Protein AF-A0A9Q0SDD0-F1 (afdb_monomer_lite)

Sequence (118 aa):
MDQYCEQDSFGSAEREFNAVHSRAMELVSTAFGRVKARWQLLARSWKEDSLEFFPFVIVMGCVLHNFLTKWGEPLPEESVGGFLKEEELLVFEGEGDETGQTIRDALAQHLSLASMRK

Secondary structure (DSSP, 8-state):
----STHHHHHHHHHHHHHHHHHHHHHHHHHHHHHHHH-GGGGSPPPGGGGGGHHHHHHHHHHHHHHHHHTTPPPPGGGTTTS-----PPP--SPPPHHHHHHHHHHHHHHHHHHTT-

Foldseek 3Di:
DDDPDPPVVVVVLLVQLVVVVVVVVLVVQVVVLLLCLQVVVLVDDDDPVCVVCNVVSVVVSVVVVVVCVVVVNDRPPNRNPPRSDDDPPDDPPDDDDPVNVVVSSVVSVVVVVVVVPD

Radius of gyration: 19.92 Å; chains: 1; bounding box: 63×34×46 Å

Structure (mmCIF, N/CA/C/O backbone):
data_AF-A0A9Q0SDD0-F1
#
_entry.id   AF-A0A9Q0SDD0-F1
#
loop_
_atom_site.group_PDB
_atom_site.id
_atom_site.type_symbol
_atom_site.label_atom_id
_atom_site.label_alt_id
_atom_site.label_comp_id
_atom_site.label_asym_id
_atom_site.label_entity_id
_atom_site.label_seq_id
_atom_site.pdbx_PDB_ins_code
_atom_site.Cartn_x
_atom_site.Cartn_y
_atom_site.Cartn_z
_atom_site.occupancy
_atom_site.B_iso_or_equiv
_atom_site.auth_seq_id
_atom_site.auth_comp_id
_atom_site.auth_asym_id
_atom_site.auth_atom_id
_atom_site.pdbx_PDB_model_num
ATOM 1 N N . MET A 1 1 ? 48.848 -14.033 -2.421 1.00 41.84 1 MET A N 1
ATOM 2 C CA . MET A 1 1 ? 48.648 -13.036 -3.486 1.00 41.84 1 MET A CA 1
ATOM 3 C C . MET A 1 1 ? 48.414 -13.837 -4.752 1.00 41.84 1 MET A C 1
ATOM 5 O O . MET A 1 1 ? 49.326 -14.548 -5.136 1.00 41.84 1 MET A O 1
ATOM 9 N N . ASP A 1 2 ? 47.202 -13.982 -5.286 1.00 39.66 2 ASP A N 1
ATOM 10 C CA . ASP A 1 2 ? 46.138 -12.980 -5.395 1.00 39.66 2 ASP A CA 1
ATOM 11 C C . ASP A 1 2 ? 44.739 -13.594 -5.238 1.00 39.66 2 ASP A C 1
ATOM 13 O O . ASP A 1 2 ? 44.388 -14.566 -5.901 1.00 39.66 2 ASP A O 1
ATOM 17 N N . GLN A 1 3 ? 43.940 -12.998 -4.352 1.00 41.88 3 GLN A N 1
ATOM 18 C CA . GLN A 1 3 ? 42.511 -13.255 -4.177 1.00 41.88 3 GLN A CA 1
ATOM 19 C C . GLN A 1 3 ? 41.804 -11.913 -4.401 1.00 41.88 3 GLN A C 1
ATOM 21 O O . GLN A 1 3 ? 41.486 -11.201 -3.460 1.00 41.88 3 GLN A O 1
ATOM 26 N N . TYR A 1 4 ? 41.666 -11.523 -5.668 1.00 43.56 4 TYR A N 1
ATOM 27 C CA . TYR A 1 4 ? 40.991 -10.297 -6.103 1.00 43.56 4 TYR A CA 1
ATOM 28 C C . TYR A 1 4 ? 40.233 -10.609 -7.398 1.00 43.56 4 TYR A C 1
ATOM 30 O O . TYR A 1 4 ? 40.763 -10.416 -8.487 1.00 43.56 4 TYR A O 1
ATOM 38 N N . CYS A 1 5 ? 39.018 -11.156 -7.305 1.00 46.97 5 CYS A N 1
ATOM 39 C CA . CYS A 1 5 ? 38.100 -11.154 -8.458 1.00 46.97 5 CYS A CA 1
ATOM 40 C C . CYS A 1 5 ? 36.623 -11.346 -8.084 1.00 46.97 5 CYS A C 1
ATOM 42 O O . CYS A 1 5 ? 35.747 -10.896 -8.809 1.00 46.97 5 CYS A O 1
ATOM 44 N N . GLU A 1 6 ? 36.314 -11.941 -6.931 1.00 43.53 6 GLU A N 1
ATOM 45 C CA . GLU A 1 6 ? 34.916 -12.219 -6.561 1.00 43.53 6 GLU A CA 1
ATOM 46 C C . GLU A 1 6 ? 34.151 -10.976 -6.060 1.00 43.53 6 GLU A C 1
ATOM 48 O O . GLU A 1 6 ? 32.928 -10.973 -6.056 1.00 43.53 6 GLU A O 1
ATOM 53 N N . GLN A 1 7 ? 34.833 -9.892 -5.672 1.00 47.56 7 GLN A N 1
ATOM 54 C CA . GLN A 1 7 ? 34.201 -8.747 -4.995 1.00 47.56 7 GLN A CA 1
ATOM 55 C C . GLN A 1 7 ? 33.497 -7.743 -5.924 1.00 47.56 7 GLN A C 1
ATOM 57 O O . GLN A 1 7 ? 32.609 -7.026 -5.472 1.00 47.56 7 GLN A O 1
ATOM 62 N N . ASP A 1 8 ? 33.830 -7.716 -7.218 1.00 50.34 8 ASP A N 1
ATOM 63 C CA . ASP A 1 8 ? 33.231 -6.767 -8.176 1.00 50.34 8 ASP A CA 1
ATOM 64 C C . ASP A 1 8 ? 31.869 -7.243 -8.721 1.00 50.34 8 ASP A C 1
ATOM 66 O O . ASP A 1 8 ? 31.037 -6.439 -9.142 1.00 50.34 8 ASP A O 1
ATOM 70 N N . SER A 1 9 ? 31.605 -8.554 -8.680 1.00 51.59 9 SER A N 1
ATOM 71 C CA . SER A 1 9 ? 30.353 -9.142 -9.180 1.00 51.59 9 SER A CA 1
ATOM 72 C C . SER A 1 9 ? 29.174 -8.889 -8.229 1.00 51.59 9 SER A C 1
ATOM 74 O O . SER A 1 9 ? 28.087 -8.505 -8.671 1.00 51.59 9 SER A O 1
ATOM 76 N N . PHE A 1 10 ? 29.404 -9.000 -6.911 1.00 52.47 10 PHE A N 1
ATOM 77 C CA . PHE A 1 10 ? 28.384 -8.732 -5.886 1.00 52.47 10 PHE A CA 1
ATOM 78 C C . PHE A 1 10 ? 27.876 -7.285 -5.941 1.00 52.47 10 PHE A C 1
ATOM 80 O O . PHE A 1 10 ? 26.669 -7.059 -5.893 1.00 52.47 10 PHE A O 1
ATOM 87 N N . GLY A 1 11 ? 28.767 -6.311 -6.166 1.00 63.09 11 GLY A N 1
ATOM 88 C CA . GLY A 1 11 ? 28.383 -4.901 -6.281 1.00 63.09 11 GLY A CA 1
ATOM 89 C C . GLY A 1 11 ? 27.523 -4.580 -7.510 1.00 63.09 11 GLY A C 1
ATOM 90 O O . GLY A 1 11 ? 26.779 -3.598 -7.495 1.00 63.09 11 GLY A O 1
ATOM 91 N N . SER A 1 12 ? 27.587 -5.393 -8.572 1.00 70.38 12 SER A N 1
ATOM 92 C CA . SER A 1 12 ? 26.769 -5.202 -9.777 1.00 70.38 12 SER A CA 1
ATOM 93 C C . SER A 1 12 ? 25.352 -5.749 -9.597 1.00 70.38 12 SER A C 1
ATOM 95 O O . SER A 1 12 ? 24.388 -5.048 -9.906 1.00 70.38 12 SER A O 1
ATOM 97 N N . ALA A 1 13 ? 25.219 -6.976 -9.082 1.00 75.19 13 ALA A N 1
ATOM 98 C CA . ALA A 1 13 ? 23.916 -7.603 -8.853 1.00 75.19 13 ALA A CA 1
ATOM 99 C C . ALA A 1 13 ? 23.123 -6.884 -7.748 1.00 75.19 13 ALA A C 1
ATOM 101 O O . ALA A 1 13 ? 21.936 -6.607 -7.918 1.00 75.19 13 ALA A O 1
ATOM 102 N N . GLU A 1 14 ? 23.793 -6.495 -6.659 1.00 76.81 14 GLU A N 1
ATOM 103 C CA . GLU A 1 14 ? 23.195 -5.701 -5.583 1.00 76.81 14 GLU A CA 1
ATOM 104 C C . GLU A 1 14 ? 22.689 -4.347 -6.101 1.00 76.81 14 GLU A C 1
ATOM 106 O O . GLU A 1 14 ? 21.566 -3.934 -5.807 1.00 76.81 14 GLU A O 1
ATOM 111 N N . ARG A 1 15 ? 23.493 -3.657 -6.922 1.00 77.94 15 ARG A N 1
ATOM 112 C CA . ARG A 1 15 ? 23.109 -2.362 -7.496 1.00 77.94 15 ARG A CA 1
ATOM 113 C C . ARG A 1 15 ? 21.915 -2.490 -8.437 1.00 77.94 15 ARG A C 1
ATOM 115 O O . ARG A 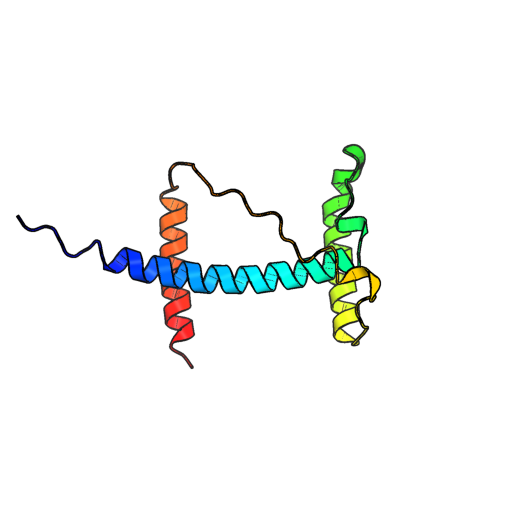1 15 ? 21.035 -1.630 -8.407 1.00 77.94 15 ARG A O 1
ATOM 122 N N . GLU A 1 16 ? 21.874 -3.536 -9.259 1.00 80.69 16 GLU A N 1
ATOM 123 C CA . GLU A 1 16 ? 20.742 -3.792 -10.152 1.00 80.69 16 GLU A CA 1
ATOM 124 C C . GLU A 1 16 ? 19.470 -4.122 -9.358 1.00 80.69 16 GLU A C 1
ATOM 126 O O . GLU A 1 16 ? 18.423 -3.516 -9.606 1.00 80.69 16 GLU A O 1
ATOM 131 N N . PHE A 1 17 ? 19.572 -4.988 -8.344 1.00 82.62 17 PHE A N 1
ATOM 132 C CA . PHE A 1 17 ? 18.468 -5.289 -7.432 1.00 82.62 17 PHE A CA 1
ATOM 133 C C . PHE A 1 17 ? 17.940 -4.028 -6.756 1.00 82.62 17 PHE A C 1
ATOM 135 O O . PHE A 1 17 ? 16.748 -3.741 -6.852 1.00 82.62 17 PHE A O 1
ATOM 142 N N . ASN A 1 18 ? 18.819 -3.242 -6.131 1.00 83.50 18 ASN A N 1
ATOM 143 C CA . ASN A 1 18 ? 18.440 -2.018 -5.434 1.00 83.50 18 ASN A CA 1
ATOM 144 C C . ASN A 1 18 ? 17.792 -1.012 -6.392 1.00 83.50 18 ASN A C 1
ATOM 146 O O . ASN A 1 18 ? 16.806 -0.376 -6.034 1.00 83.50 18 ASN A O 1
ATOM 150 N N . ALA A 1 19 ? 18.273 -0.899 -7.634 1.00 82.81 19 ALA A N 1
ATOM 151 C CA . ALA A 1 19 ? 17.663 -0.020 -8.629 1.00 82.81 19 ALA A CA 1
ATOM 152 C C . ALA A 1 19 ? 16.234 -0.453 -9.004 1.00 82.81 19 ALA A C 1
ATOM 154 O O . ALA A 1 19 ? 15.340 0.393 -9.102 1.00 82.81 19 ALA A O 1
ATOM 155 N N . VAL A 1 20 ? 16.001 -1.753 -9.213 1.00 86.62 20 VAL A N 1
ATOM 156 C CA . VAL A 1 20 ? 14.662 -2.286 -9.518 1.00 86.62 20 VAL A CA 1
ATOM 157 C C . VAL A 1 20 ? 13.747 -2.182 -8.300 1.00 86.62 20 VAL A C 1
ATOM 159 O O . VAL A 1 20 ? 12.611 -1.724 -8.426 1.00 86.62 20 VAL A O 1
ATOM 162 N N . HIS A 1 21 ? 14.251 -2.548 -7.124 1.00 84.62 21 HIS A N 1
ATOM 163 C CA . HIS A 1 21 ? 13.532 -2.477 -5.860 1.00 84.62 21 HIS A CA 1
ATOM 164 C C . HIS A 1 21 ? 13.095 -1.044 -5.546 1.00 84.62 21 HIS A C 1
ATOM 166 O O . HIS A 1 21 ? 11.917 -0.816 -5.289 1.00 84.62 21 HIS A O 1
ATOM 172 N N . SER A 1 22 ? 13.995 -0.061 -5.652 1.00 83.44 22 SER A N 1
ATOM 173 C CA . SER A 1 22 ? 13.664 1.348 -5.408 1.00 83.44 22 SER A CA 1
ATOM 174 C C . SER A 1 22 ? 12.582 1.862 -6.356 1.00 83.44 22 SER A C 1
ATOM 176 O O . SER A 1 22 ? 11.651 2.526 -5.912 1.00 83.44 22 SER A O 1
ATOM 178 N N . ARG A 1 23 ? 12.630 1.497 -7.646 1.00 84.56 23 ARG A N 1
ATOM 179 C CA . ARG A 1 23 ? 11.562 1.850 -8.603 1.00 84.56 23 ARG A CA 1
ATOM 180 C C . ARG A 1 23 ? 10.230 1.191 -8.254 1.00 84.56 23 ARG A C 1
ATOM 182 O O . ARG A 1 23 ? 9.181 1.816 -8.374 1.00 84.56 23 ARG A O 1
ATOM 189 N N . ALA A 1 24 ? 10.256 -0.079 -7.851 1.00 83.62 24 ALA A N 1
ATOM 190 C CA . ALA A 1 24 ? 9.050 -0.781 -7.428 1.00 83.62 24 ALA A CA 1
ATOM 191 C C . ALA A 1 24 ? 8.448 -0.126 -6.175 1.00 83.62 24 ALA A C 1
ATOM 193 O O . ALA A 1 24 ? 7.241 0.109 -6.128 1.00 83.62 24 ALA A O 1
ATOM 194 N N . MET A 1 25 ? 9.290 0.235 -5.205 1.00 85.94 25 MET A N 1
ATOM 195 C CA . MET A 1 25 ? 8.872 0.933 -3.993 1.00 85.94 25 MET A CA 1
ATOM 196 C C . MET A 1 25 ? 8.314 2.324 -4.287 1.00 85.94 25 MET A C 1
ATOM 198 O O . MET A 1 25 ? 7.292 2.672 -3.714 1.00 85.94 25 MET A O 1
ATOM 202 N N . GLU A 1 26 ? 8.868 3.075 -5.242 1.00 83.75 26 GLU A N 1
ATOM 203 C CA . GLU A 1 26 ? 8.308 4.367 -5.670 1.00 83.75 26 GLU A CA 1
ATOM 204 C C . GLU A 1 26 ? 6.869 4.223 -6.208 1.00 83.75 26 GLU A C 1
ATOM 206 O O . GLU A 1 26 ? 5.983 5.024 -5.888 1.00 83.75 26 GLU A O 1
ATOM 211 N N . LEU A 1 27 ? 6.594 3.163 -6.978 1.00 84.12 27 LEU A N 1
ATOM 212 C CA . LEU A 1 27 ? 5.244 2.869 -7.474 1.00 84.12 27 LEU A CA 1
ATOM 213 C C . LEU A 1 27 ? 4.291 2.474 -6.342 1.00 84.12 27 LEU A C 1
ATOM 215 O O . LEU A 1 27 ? 3.147 2.935 -6.311 1.00 84.12 27 LEU A O 1
ATOM 219 N N . VAL A 1 28 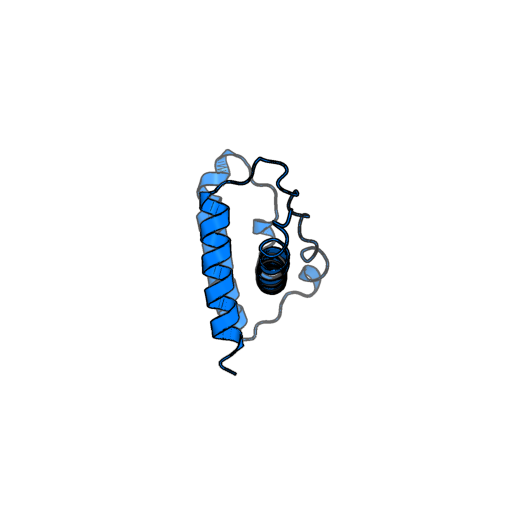? 4.759 1.638 -5.411 1.00 85.19 28 VAL A N 1
ATOM 220 C CA . VAL A 1 28 ? 3.996 1.228 -4.223 1.00 85.19 28 VAL A CA 1
ATOM 221 C C . VAL A 1 28 ? 3.676 2.448 -3.361 1.00 85.19 28 VAL A C 1
ATOM 223 O O . VAL A 1 28 ? 2.509 2.690 -3.056 1.00 85.19 28 VAL A O 1
ATOM 226 N N . SER A 1 29 ? 4.684 3.257 -3.048 1.00 82.75 29 SER A N 1
ATOM 227 C CA . SER A 1 29 ? 4.580 4.510 -2.304 1.00 82.75 29 SER A CA 1
ATOM 228 C C . SER A 1 29 ? 3.576 5.458 -2.947 1.00 82.75 29 SER A C 1
ATOM 230 O O . SER A 1 29 ? 2.641 5.915 -2.291 1.00 82.75 29 SER A O 1
ATOM 232 N N . THR A 1 30 ? 3.659 5.646 -4.267 1.00 83.38 30 THR A N 1
ATOM 233 C CA . THR A 1 30 ? 2.702 6.463 -5.022 1.00 83.38 30 THR A CA 1
ATOM 234 C C . THR A 1 30 ? 1.276 5.917 -4.911 1.00 83.38 30 THR A C 1
ATOM 236 O O . THR A 1 30 ? 0.335 6.676 -4.660 1.00 83.38 30 THR A O 1
ATOM 239 N N . ALA A 1 31 ? 1.082 4.605 -5.073 1.00 85.00 31 ALA A N 1
ATOM 240 C CA . ALA A 1 31 ? -0.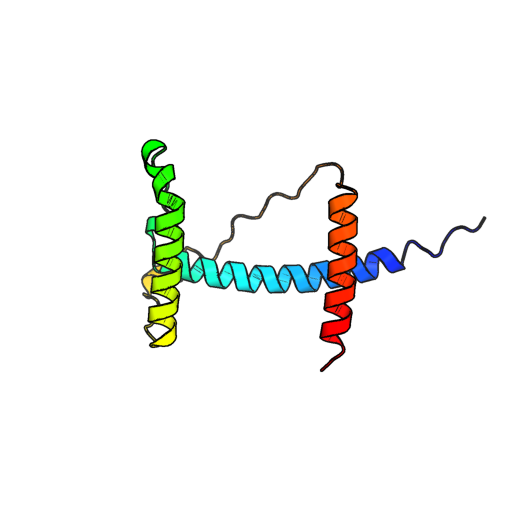236 3.981 -4.971 1.00 85.00 31 ALA A CA 1
ATOM 241 C C . ALA A 1 31 ? -0.832 4.144 -3.563 1.00 85.00 31 ALA A C 1
ATOM 243 O O . ALA A 1 31 ? -1.962 4.620 -3.422 1.00 85.00 31 ALA A O 1
ATOM 244 N N . PHE A 1 32 ? -0.062 3.836 -2.518 1.00 84.75 32 PHE A N 1
ATOM 245 C CA . PHE A 1 32 ? -0.493 4.012 -1.131 1.00 84.75 32 PHE A CA 1
ATOM 246 C C . PHE A 1 32 ? -0.691 5.482 -0.764 1.00 84.75 32 PHE A C 1
ATOM 248 O O . PHE A 1 32 ? -1.644 5.801 -0.055 1.00 84.75 32 PHE A O 1
ATOM 255 N N . GLY A 1 33 ? 0.134 6.389 -1.284 1.00 84.62 33 GLY A N 1
ATOM 256 C CA . GLY A 1 33 ? -0.038 7.832 -1.144 1.00 84.62 33 GLY A CA 1
ATOM 257 C C . GLY A 1 33 ? -1.404 8.277 -1.661 1.00 84.62 33 GLY A C 1
ATOM 258 O O . GLY A 1 33 ? -2.135 8.965 -0.952 1.00 84.62 33 GLY A O 1
ATOM 259 N N . ARG A 1 34 ? -1.823 7.792 -2.838 1.00 86.94 34 ARG A N 1
ATOM 260 C CA . ARG A 1 34 ? -3.159 8.069 -3.405 1.00 86.94 34 ARG A CA 1
ATOM 261 C C . ARG A 1 34 ? -4.297 7.448 -2.590 1.00 86.94 34 ARG A C 1
ATOM 263 O O . ARG A 1 34 ? -5.371 8.043 -2.486 1.00 86.94 34 ARG A O 1
ATOM 270 N N . VAL A 1 35 ? -4.084 6.270 -2.004 1.00 89.75 35 VAL A N 1
ATOM 271 C CA . VAL A 1 35 ? -5.053 5.638 -1.094 1.00 89.75 35 VAL A CA 1
ATOM 272 C C . VAL A 1 35 ? -5.215 6.480 0.178 1.00 89.75 35 VAL A C 1
ATOM 274 O O . VAL A 1 35 ? -6.343 6.835 0.510 1.00 89.75 35 VAL A O 1
ATOM 277 N N . LYS A 1 36 ? -4.119 6.873 0.845 1.00 87.56 36 LYS A N 1
ATOM 278 C CA . LYS A 1 36 ? -4.141 7.725 2.054 1.00 87.56 36 LYS A CA 1
ATOM 279 C C . LYS A 1 36 ? -4.741 9.106 1.780 1.00 87.56 36 LYS A C 1
ATOM 281 O O . LYS A 1 36 ? -5.533 9.596 2.578 1.00 87.56 36 LYS A O 1
ATOM 286 N N . ALA A 1 37 ? -4.408 9.688 0.630 1.00 86.31 37 ALA A N 1
ATOM 287 C CA . ALA A 1 37 ? -4.949 10.952 0.151 1.00 86.31 37 ALA A CA 1
ATOM 288 C C . ALA A 1 37 ? -6.484 10.927 0.093 1.00 86.31 37 ALA A C 1
ATOM 290 O O . ALA A 1 37 ? -7.150 11.781 0.681 1.00 86.31 37 ALA A O 1
ATOM 291 N N . ARG A 1 38 ? -7.055 9.916 -0.567 1.00 89.62 38 ARG A N 1
ATOM 292 C CA . ARG A 1 38 ? -8.512 9.776 -0.687 1.00 89.62 38 ARG A CA 1
ATOM 293 C C . ARG A 1 38 ? -9.168 9.363 0.634 1.00 89.62 38 ARG A C 1
ATOM 295 O O . ARG A 1 38 ? -10.236 9.862 0.971 1.00 89.62 38 ARG A O 1
ATOM 302 N N . TRP A 1 39 ? -8.532 8.471 1.388 1.00 91.31 39 TRP A N 1
ATOM 303 C CA . TRP A 1 39 ? -9.053 7.921 2.639 1.00 91.31 39 TRP A CA 1
ATOM 304 C C . TRP A 1 39 ? -8.260 8.450 3.833 1.00 91.31 39 TRP A C 1
ATOM 306 O O . TRP A 1 39 ? -7.548 7.701 4.498 1.00 91.31 39 TRP A O 1
ATOM 316 N N . GLN A 1 40 ? -8.412 9.742 4.136 1.00 86.38 40 GLN A N 1
ATOM 317 C CA . GLN A 1 40 ? -7.628 10.449 5.164 1.00 86.38 40 GLN A CA 1
ATOM 318 C C . GLN A 1 40 ? -7.626 9.774 6.546 1.00 86.38 40 GLN A C 1
ATOM 320 O O . GLN A 1 40 ? -6.696 9.966 7.325 1.00 86.38 40 GLN A O 1
ATOM 325 N N . LEU A 1 41 ? -8.647 8.970 6.862 1.00 87.88 41 LEU A N 1
ATOM 326 C CA . LEU A 1 41 ? -8.711 8.166 8.083 1.00 87.88 41 LEU A CA 1
ATOM 327 C C . LEU A 1 41 ? -7.507 7.209 8.228 1.00 87.88 41 LEU A C 1
ATOM 329 O O . LEU A 1 41 ? -7.051 6.969 9.343 1.00 87.88 41 LEU A O 1
ATOM 333 N N . LEU A 1 42 ? -6.951 6.716 7.116 1.00 87.69 42 LEU A N 1
ATOM 334 C CA . LEU A 1 42 ? -5.773 5.841 7.099 1.00 87.69 42 LEU A CA 1
ATOM 335 C C . LEU A 1 42 ? -4.482 6.544 7.526 1.00 87.69 42 LEU A C 1
ATOM 337 O O . LEU A 1 42 ? -3.510 5.871 7.847 1.00 87.69 42 LEU A O 1
ATOM 341 N N . ALA A 1 43 ? -4.460 7.875 7.510 1.00 83.25 43 ALA A N 1
ATOM 342 C CA . ALA A 1 43 ? -3.289 8.659 7.881 1.00 83.25 43 ALA A CA 1
ATOM 343 C C . ALA A 1 43 ? -3.440 9.403 9.212 1.00 83.25 43 ALA A C 1
ATOM 345 O O . ALA A 1 43 ? -2.551 10.151 9.612 1.00 83.25 43 ALA A O 1
ATOM 346 N N . ARG A 1 44 ? -4.572 9.230 9.899 1.00 84.62 44 ARG A N 1
ATOM 347 C CA . ARG A 1 44 ? -4.757 9.758 11.252 1.00 84.62 44 ARG A CA 1
ATOM 348 C C . ARG A 1 44 ? -4.082 8.838 12.256 1.00 84.62 44 ARG A C 1
ATOM 350 O O . ARG A 1 44 ? -3.962 7.643 12.014 1.00 84.62 44 ARG A O 1
ATOM 357 N N . SER A 1 45 ? -3.699 9.381 13.406 1.00 86.06 45 SER A N 1
ATOM 358 C CA . SER A 1 45 ? -3.362 8.558 14.561 1.00 86.06 45 SER A CA 1
ATOM 359 C C . SER A 1 45 ? -4.626 7.878 15.091 1.00 86.06 45 SER A C 1
ATOM 361 O O . SER A 1 45 ? -5.664 8.515 15.295 1.00 86.06 45 SER A O 1
ATOM 363 N N . TRP A 1 46 ? -4.541 6.565 15.285 1.00 87.25 46 TRP A N 1
ATOM 364 C CA . TRP A 1 46 ? -5.621 5.757 15.844 1.00 87.25 46 TRP A CA 1
ATOM 365 C C . TRP A 1 46 ? -5.430 5.601 17.349 1.00 87.25 46 TRP A C 1
ATOM 367 O O . TRP A 1 46 ? -4.306 5.605 17.848 1.00 87.25 46 TRP A O 1
ATOM 377 N N . LYS A 1 47 ? -6.540 5.472 18.079 1.00 90.44 47 LYS A N 1
ATOM 378 C CA . LYS A 1 47 ? -6.495 5.121 19.503 1.00 90.44 47 LYS A CA 1
ATOM 379 C C . LYS A 1 47 ? -6.113 3.651 19.640 1.00 90.44 47 LYS A C 1
ATOM 381 O O . LYS A 1 47 ? -6.507 2.852 18.792 1.00 90.44 47 LYS A O 1
ATOM 386 N N . GLU A 1 48 ? -5.420 3.294 20.714 1.00 89.19 48 GLU A N 1
ATOM 387 C CA . GLU A 1 48 ? -4.966 1.920 20.962 1.00 89.19 48 GLU A CA 1
ATOM 388 C C . GLU A 1 48 ? -6.124 0.907 20.912 1.00 89.19 48 GLU A C 1
ATOM 390 O O . GLU A 1 48 ? -6.071 -0.048 20.142 1.00 89.19 48 GLU A O 1
ATOM 395 N N . ASP A 1 49 ? -7.245 1.228 21.567 1.00 87.62 49 ASP A N 1
ATOM 396 C CA . ASP A 1 49 ? -8.480 0.424 21.564 1.00 87.62 49 ASP A CA 1
ATOM 397 C C . ASP A 1 49 ? -9.115 0.240 20.172 1.00 87.62 49 ASP A C 1
ATOM 399 O O . ASP A 1 49 ? -10.012 -0.575 19.991 1.00 87.62 49 ASP A O 1
ATOM 403 N N . SER A 1 50 ? -8.695 1.025 19.176 1.00 85.44 50 SER A N 1
ATOM 404 C CA . SER A 1 50 ? -9.221 0.965 17.806 1.00 85.44 50 SER A CA 1
ATOM 405 C C . SER A 1 50 ? -8.281 0.279 16.811 1.00 85.44 50 SER A C 1
ATOM 407 O O . SER A 1 50 ? -8.656 0.098 15.651 1.00 85.44 50 SER A O 1
ATOM 409 N N . LEU A 1 51 ? -7.080 -0.129 17.243 1.00 88.19 51 LEU A N 1
ATOM 410 C CA . LEU A 1 51 ? -6.089 -0.767 16.371 1.00 88.19 51 LEU A CA 1
ATOM 411 C C . LEU A 1 51 ? -6.542 -2.137 15.857 1.00 88.19 51 LEU A C 1
ATOM 413 O O . LEU A 1 51 ? -6.171 -2.516 14.747 1.00 88.19 51 LEU A O 1
ATOM 417 N N . GLU A 1 52 ? -7.404 -2.844 16.593 1.00 92.25 52 GLU A N 1
ATOM 418 C CA . GLU A 1 52 ? -7.980 -4.119 16.142 1.00 92.25 52 GLU A CA 1
ATOM 419 C C . GLU A 1 52 ? -8.808 -3.979 14.851 1.00 92.25 52 GLU A C 1
ATOM 421 O O . GLU A 1 52 ? -8.882 -4.910 14.047 1.00 92.25 52 GLU A O 1
ATOM 426 N N . PHE A 1 53 ? -9.374 -2.793 14.596 1.00 90.31 53 PHE A N 1
ATOM 427 C CA . PHE A 1 53 ? -10.156 -2.507 13.390 1.00 90.31 53 PHE A CA 1
ATOM 428 C C . PHE A 1 53 ? -9.303 -2.011 12.221 1.00 90.31 53 PHE A C 1
ATOM 430 O O . PHE A 1 53 ? -9.766 -1.992 11.076 1.00 90.31 53 PHE A O 1
ATOM 437 N N . PHE A 1 54 ? -8.060 -1.608 12.487 1.00 88.31 54 PHE A N 1
ATOM 438 C CA . PHE A 1 54 ? -7.198 -0.963 11.505 1.00 88.31 54 PHE A CA 1
ATOM 439 C C . PHE A 1 54 ? -6.960 -1.818 10.245 1.00 88.31 54 PHE A C 1
ATOM 441 O O . PHE A 1 54 ? -7.111 -1.280 9.142 1.00 88.31 54 PHE A O 1
ATOM 448 N N . PRO A 1 55 ? -6.716 -3.147 10.336 1.00 91.12 55 PRO A N 1
ATOM 449 C CA . PRO A 1 55 ? -6.572 -3.992 9.149 1.00 91.12 55 PRO A CA 1
ATOM 450 C C . PRO A 1 55 ? -7.813 -3.983 8.248 1.00 91.12 55 PRO A C 1
ATOM 452 O O . PRO A 1 55 ? -7.693 -3.891 7.026 1.00 91.12 55 PRO A O 1
ATOM 455 N N . PHE A 1 56 ? -9.014 -4.014 8.833 1.00 93.31 56 PHE A N 1
ATOM 456 C CA . PHE A 1 56 ? -10.266 -3.972 8.072 1.00 93.31 56 PHE A CA 1
ATOM 457 C C . PHE A 1 56 ? -10.426 -2.641 7.342 1.00 93.31 56 PHE A C 1
ATOM 459 O O . PHE A 1 56 ? -10.823 -2.610 6.178 1.00 93.31 56 PHE A O 1
ATOM 466 N N . VAL A 1 57 ? -10.078 -1.540 8.005 1.00 92.69 57 VAL A N 1
ATOM 467 C CA . VAL A 1 57 ? -10.198 -0.193 7.442 1.00 92.69 57 VAL A CA 1
ATOM 468 C C . VAL A 1 57 ? -9.216 0.002 6.285 1.00 92.69 57 VAL A C 1
ATOM 470 O O . VAL A 1 57 ? -9.601 0.560 5.256 1.00 92.69 57 VAL A O 1
ATOM 473 N N . ILE A 1 58 ? -7.994 -0.532 6.398 1.00 91.06 58 ILE A N 1
ATOM 474 C CA . ILE A 1 58 ? -7.023 -0.575 5.294 1.00 91.06 58 ILE A CA 1
ATOM 475 C C . ILE A 1 58 ? -7.598 -1.346 4.103 1.00 91.06 58 ILE A C 1
ATOM 477 O O . ILE A 1 58 ? -7.635 -0.816 2.990 1.00 91.06 58 ILE A O 1
ATOM 481 N N . VAL A 1 59 ? -8.075 -2.576 4.325 1.00 94.31 59 VAL A N 1
ATOM 482 C CA . VAL A 1 59 ? -8.613 -3.428 3.251 1.00 94.31 59 VAL A CA 1
ATOM 483 C C . VAL A 1 59 ? -9.786 -2.744 2.552 1.00 94.31 59 VAL A C 1
ATOM 485 O O . VAL A 1 59 ? -9.808 -2.673 1.322 1.00 94.31 59 VAL A O 1
ATOM 488 N N . MET A 1 60 ? -10.724 -2.179 3.314 1.00 95.69 60 MET A N 1
ATOM 489 C CA . MET A 1 60 ? -11.864 -1.449 2.759 1.00 95.69 60 MET A CA 1
ATOM 490 C C . MET A 1 60 ? -11.422 -0.224 1.952 1.00 95.69 60 MET A C 1
ATOM 492 O O . MET A 1 60 ? -11.926 -0.013 0.848 1.00 95.69 60 MET A O 1
ATOM 496 N N . GLY A 1 61 ? -10.441 0.540 2.446 1.00 93.44 61 GLY A N 1
ATOM 497 C CA . GLY A 1 61 ? -9.848 1.658 1.712 1.00 93.44 61 GLY A CA 1
ATOM 498 C C . GLY A 1 61 ? -9.263 1.222 0.365 1.00 93.44 61 GLY A C 1
ATOM 499 O O . GLY A 1 61 ? -9.550 1.841 -0.661 1.00 93.44 61 GLY A O 1
ATOM 500 N N . CYS A 1 62 ? -8.513 0.118 0.330 1.00 93.12 62 CYS A N 1
ATOM 501 C CA . CYS A 1 62 ? -7.953 -0.435 -0.906 1.00 93.12 62 CYS A CA 1
ATOM 502 C C . CYS A 1 62 ? -9.040 -0.908 -1.884 1.00 93.12 62 CYS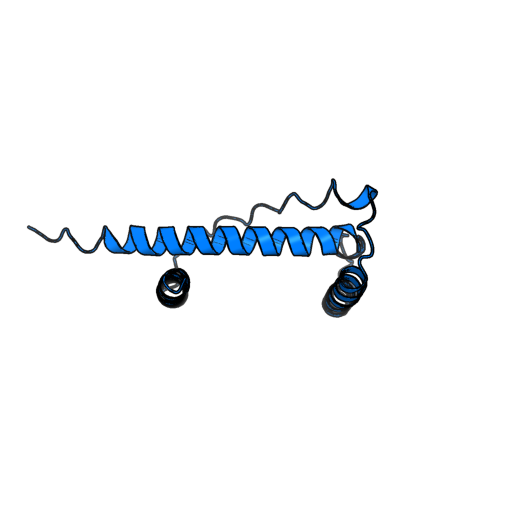 A C 1
ATOM 504 O O . CYS A 1 62 ? -9.001 -0.560 -3.065 1.00 93.12 62 CYS A O 1
ATOM 506 N N . VAL A 1 63 ? -10.033 -1.665 -1.404 1.00 95.38 63 VAL A N 1
ATOM 507 C CA . VAL A 1 63 ? -11.132 -2.183 -2.238 1.00 95.38 63 VAL A CA 1
ATOM 508 C C . VAL A 1 63 ? -11.921 -1.038 -2.870 1.00 95.38 63 VAL A C 1
ATOM 510 O O . VAL A 1 63 ? -12.114 -1.016 -4.088 1.00 95.38 63 VAL A O 1
ATOM 513 N N . LEU A 1 64 ? -12.330 -0.056 -2.064 1.00 95.44 64 LEU A N 1
ATOM 514 C CA . LEU A 1 64 ? -13.082 1.099 -2.547 1.00 95.44 64 LEU A CA 1
ATOM 515 C C . LEU A 1 64 ? -12.231 1.984 -3.465 1.00 95.44 64 LEU A C 1
ATOM 517 O O . LEU A 1 64 ? -12.730 2.462 -4.482 1.00 95.44 64 LEU A O 1
ATOM 521 N N . HIS A 1 65 ? -10.940 2.170 -3.161 1.00 93.50 65 HIS A N 1
ATOM 522 C CA . HIS A 1 65 ? -10.029 2.910 -4.036 1.00 93.50 65 HIS A CA 1
ATOM 523 C C . HIS A 1 65 ? -9.945 2.268 -5.423 1.00 93.50 65 HIS A C 1
ATOM 525 O O . HIS A 1 65 ? -10.092 2.959 -6.429 1.00 93.50 65 HIS A O 1
ATOM 531 N N . ASN A 1 66 ? -9.747 0.950 -5.477 1.00 93.00 66 ASN A N 1
ATOM 532 C CA . ASN A 1 66 ? -9.636 0.208 -6.730 1.00 93.00 66 ASN A CA 1
ATOM 533 C C . ASN A 1 66 ? -10.937 0.251 -7.531 1.00 93.00 66 ASN A C 1
ATOM 535 O O . ASN A 1 66 ? -10.896 0.396 -8.753 1.00 93.00 66 ASN A O 1
ATOM 539 N N . PHE A 1 67 ? -12.084 0.174 -6.849 1.00 95.81 67 PHE A N 1
ATOM 540 C CA . PHE A 1 67 ? -13.385 0.347 -7.483 1.00 95.81 67 PHE A CA 1
ATOM 541 C C . PHE A 1 67 ? -13.487 1.723 -8.152 1.00 95.81 67 PHE A C 1
ATOM 543 O O . PHE A 1 67 ? -13.689 1.793 -9.359 1.00 95.81 67 PHE A O 1
ATOM 550 N N . LEU A 1 68 ? -13.259 2.808 -7.409 1.00 93.56 68 LEU A N 1
ATOM 551 C CA . LEU A 1 68 ? -13.333 4.177 -7.933 1.00 93.56 68 LEU A CA 1
ATOM 552 C C . LEU A 1 68 ? -12.347 4.417 -9.088 1.00 93.56 68 LEU A C 1
ATOM 554 O O . LEU A 1 68 ? -12.719 4.979 -10.116 1.00 93.56 68 LEU A O 1
ATOM 558 N N . THR A 1 69 ? -11.112 3.924 -8.966 1.00 89.69 69 THR A N 1
ATOM 559 C CA . THR A 1 69 ? -10.096 4.020 -10.026 1.00 89.69 69 THR A CA 1
ATOM 560 C C . THR A 1 69 ? -10.529 3.294 -11.299 1.00 89.69 69 THR A C 1
ATOM 562 O O . THR A 1 69 ? -10.349 3.827 -12.392 1.00 89.69 69 THR A O 1
ATOM 565 N N . LYS A 1 70 ? -11.150 2.112 -11.180 1.00 92.81 70 LYS A N 1
ATOM 566 C CA . LYS A 1 70 ? -11.681 1.366 -12.332 1.00 92.81 70 LYS A CA 1
ATOM 567 C C . LYS A 1 70 ? -12.768 2.142 -13.082 1.00 92.81 70 LYS A C 1
ATOM 569 O O . LYS A 1 70 ? -12.884 1.989 -14.294 1.00 92.81 70 LYS A O 1
ATOM 574 N N . TRP A 1 71 ? -13.539 2.965 -12.377 1.00 95.38 71 TRP A N 1
ATOM 575 C CA . TRP A 1 71 ? -14.604 3.790 -12.955 1.00 95.38 71 TRP A CA 1
ATOM 576 C C . TRP A 1 71 ? -14.151 5.203 -13.345 1.00 95.38 71 TRP A C 1
ATOM 578 O O . TRP A 1 71 ? -14.970 5.999 -13.789 1.00 95.38 71 TRP A O 1
ATOM 588 N N . GLY A 1 72 ? -12.854 5.507 -13.238 1.00 89.69 72 GLY A N 1
ATOM 589 C CA . GLY A 1 72 ? -12.301 6.794 -13.661 1.00 89.69 72 GLY A CA 1
ATOM 590 C C . GLY A 1 72 ? -12.622 7.959 -12.722 1.00 89.69 72 GLY A C 1
ATOM 591 O O . GLY A 1 72 ? -12.485 9.110 -13.126 1.00 89.69 72 GLY A O 1
ATOM 592 N N . GLU A 1 73 ? -13.021 7.681 -11.479 1.00 90.75 73 GLU A N 1
ATOM 593 C CA . GLU A 1 73 ? -13.338 8.724 -10.504 1.00 90.75 73 GLU A CA 1
ATOM 594 C C . GLU A 1 73 ? -12.066 9.490 -10.086 1.00 90.75 73 GLU A C 1
ATOM 596 O O . GLU A 1 73 ? -11.092 8.873 -9.612 1.00 90.75 73 GLU A O 1
ATOM 601 N N . PRO A 1 74 ? -12.041 10.829 -10.232 1.00 84.50 74 PRO A N 1
ATOM 602 C CA . PRO A 1 74 ? -10.858 11.638 -9.972 1.00 84.50 74 PRO A CA 1
ATOM 603 C C . PRO A 1 74 ? -10.486 11.648 -8.486 1.00 84.50 74 PRO A C 1
ATOM 605 O O . PRO A 1 74 ? -11.313 11.443 -7.591 1.00 84.50 74 PRO A O 1
ATOM 608 N N . LEU A 1 75 ? -9.197 11.836 -8.193 1.00 80.31 75 LEU A N 1
ATOM 609 C CA . LEU A 1 75 ? -8.739 12.035 -6.815 1.00 80.31 75 LEU A CA 1
ATOM 610 C C . LEU A 1 75 ? -9.193 13.434 -6.355 1.00 80.31 75 LEU A C 1
ATOM 612 O O . LEU A 1 75 ? -9.062 14.365 -7.148 1.00 80.31 75 LEU A O 1
ATOM 616 N N . PRO A 1 76 ? -9.703 13.613 -5.122 1.00 74.25 76 PRO A N 1
ATOM 617 C CA . PRO A 1 76 ? -10.059 14.942 -4.623 1.00 74.25 76 PRO A CA 1
ATOM 618 C C . PRO A 1 76 ? -8.848 15.886 -4.675 1.00 74.25 76 PRO A C 1
ATOM 620 O O . PRO A 1 76 ? -7.765 15.498 -4.229 1.00 74.25 76 PRO A O 1
ATOM 623 N N . GLU A 1 77 ? -8.999 17.105 -5.203 1.00 63.81 77 GLU A N 1
ATOM 624 C CA . GLU A 1 77 ? -7.877 18.048 -5.386 1.00 63.81 77 GLU A CA 1
ATOM 625 C C . GLU A 1 77 ? -7.144 18.365 -4.069 1.00 63.81 77 GLU A C 1
ATOM 627 O O . GLU A 1 77 ? -5.916 18.449 -4.047 1.00 63.81 77 GLU A O 1
ATOM 632 N N . GLU A 1 78 ? -7.865 18.421 -2.944 1.00 63.03 78 GLU A N 1
ATOM 633 C CA . GLU A 1 78 ? -7.302 18.693 -1.608 1.00 63.03 78 GLU A CA 1
ATOM 634 C C . GLU A 1 78 ? -6.355 17.593 -1.096 1.00 63.03 78 GLU A C 1
ATOM 636 O O . GLU A 1 78 ? -5.649 17.773 -0.104 1.00 63.03 78 GLU A O 1
ATOM 641 N N . SER A 1 79 ? -6.335 16.432 -1.753 1.00 60.09 79 SER A N 1
ATOM 642 C CA . SER A 1 79 ? -5.657 15.234 -1.261 1.00 60.09 79 SER A CA 1
ATOM 643 C C . SER A 1 79 ? -4.240 15.024 -1.817 1.00 60.09 79 SER A C 1
ATOM 645 O O . SER A 1 79 ? -3.460 14.254 -1.258 1.00 60.09 79 SER A O 1
ATOM 647 N N . VAL A 1 80 ? -3.872 15.732 -2.889 1.00 55.75 80 VAL A N 1
ATOM 648 C CA . VAL A 1 80 ? -2.652 15.462 -3.676 1.00 55.75 80 VAL A CA 1
ATOM 649 C C . VAL A 1 80 ? -1.377 16.020 -3.019 1.00 55.75 80 VAL A C 1
ATOM 651 O O . VAL A 1 80 ? -0.296 15.470 -3.211 1.00 55.75 80 VAL A O 1
ATOM 654 N N . GLY A 1 81 ? -1.481 17.083 -2.213 1.00 53.66 81 GLY A N 1
ATOM 655 C CA . GLY A 1 81 ? -0.312 17.841 -1.738 1.00 53.66 81 GLY A CA 1
ATOM 656 C C . GLY A 1 81 ? 0.376 17.330 -0.464 1.00 53.66 81 GLY A C 1
ATOM 657 O O . GLY A 1 81 ? 1.533 17.669 -0.232 1.00 53.66 81 GLY A O 1
ATOM 658 N N . GLY A 1 82 ? -0.306 16.537 0.371 1.00 55.53 82 GLY A N 1
ATOM 659 C CA . GLY A 1 82 ? 0.176 16.204 1.724 1.00 55.53 82 GLY A CA 1
ATOM 660 C C . GLY A 1 82 ? 0.797 14.815 1.901 1.00 55.53 82 GLY A C 1
ATOM 661 O O . GLY A 1 82 ? 1.613 14.626 2.796 1.00 55.53 82 GLY A O 1
ATOM 662 N N . PHE A 1 83 ? 0.431 13.840 1.062 1.00 55.12 83 PHE A N 1
ATOM 663 C CA . PHE A 1 83 ? 0.682 12.412 1.333 1.00 55.12 83 PHE A CA 1
ATOM 664 C C . PHE A 1 83 ? 1.816 11.775 0.524 1.00 55.12 83 PHE A C 1
ATOM 666 O O . PHE A 1 83 ? 2.122 10.605 0.739 1.00 55.12 83 PHE A O 1
ATOM 673 N N . LEU A 1 84 ? 2.434 12.520 -0.396 1.00 52.44 84 LEU A N 1
ATOM 674 C CA . LEU A 1 84 ? 3.529 12.027 -1.244 1.00 52.44 84 LEU A CA 1
ATOM 675 C C . LEU A 1 84 ? 4.909 12.092 -0.572 1.00 52.44 84 LEU A C 1
ATOM 677 O O . LEU A 1 84 ? 5.885 11.633 -1.154 1.00 52.44 84 LEU A O 1
ATOM 681 N N . LYS A 1 85 ? 5.016 12.654 0.639 1.00 53.09 85 LYS A N 1
ATOM 682 C CA . LYS A 1 85 ? 6.237 12.532 1.439 1.00 53.09 85 LYS A CA 1
ATOM 683 C C . LYS A 1 85 ? 6.170 11.241 2.239 1.00 53.09 85 LYS A C 1
ATOM 685 O O . LYS A 1 85 ? 5.511 11.170 3.271 1.00 53.09 85 LYS A O 1
ATOM 690 N N . GLU A 1 86 ? 6.816 10.223 1.696 1.00 53.50 86 GLU A N 1
ATOM 691 C CA . GLU A 1 86 ? 7.130 8.986 2.396 1.00 53.50 86 GLU A CA 1
ATOM 692 C C . GLU A 1 86 ? 7.960 9.319 3.645 1.00 53.50 86 GLU A C 1
ATOM 694 O O . GLU A 1 86 ? 8.868 10.152 3.588 1.00 53.50 86 GLU A O 1
ATOM 699 N N . GLU A 1 87 ? 7.616 8.719 4.786 1.00 53.38 87 GLU A N 1
ATOM 700 C CA . GLU A 1 87 ? 8.543 8.656 5.914 1.00 53.38 87 GLU A CA 1
ATOM 701 C C . GLU A 1 87 ? 9.778 7.912 5.415 1.00 53.38 87 GLU A C 1
ATOM 703 O O . GLU A 1 87 ? 9.672 6.784 4.934 1.00 53.38 87 GLU A O 1
ATOM 708 N N . GLU A 1 88 ? 10.929 8.577 5.465 1.00 54.81 88 GLU A N 1
ATOM 709 C CA . GLU A 1 88 ? 12.214 7.990 5.111 1.00 54.81 88 GLU A CA 1
ATOM 710 C C . GLU A 1 88 ? 12.393 6.742 5.984 1.00 54.81 88 GLU A C 1
ATOM 712 O O . GLU A 1 88 ? 12.545 6.841 7.205 1.00 54.81 88 GLU A O 1
ATOM 717 N N . LEU A 1 89 ? 12.252 5.555 5.382 1.00 56.91 89 LEU A N 1
ATOM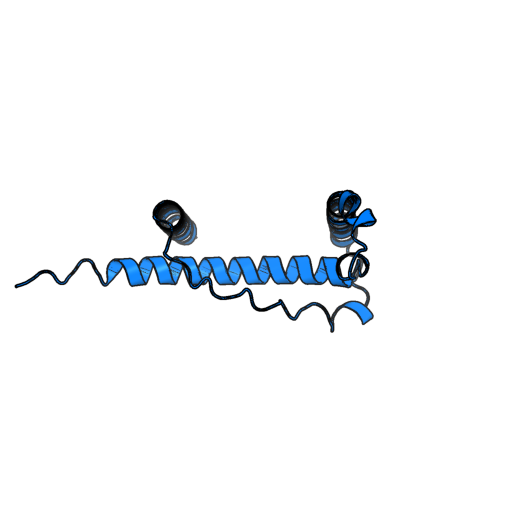 718 C CA . LEU A 1 89 ? 12.433 4.301 6.101 1.00 56.91 89 LEU A CA 1
ATOM 719 C C . LEU A 1 89 ? 13.838 4.322 6.695 1.00 56.91 89 LEU A C 1
ATOM 721 O O . LEU A 1 89 ? 14.814 4.547 5.977 1.00 56.91 89 LEU A O 1
ATOM 725 N N . LEU A 1 90 ? 13.929 4.120 8.010 1.00 51.94 90 LEU A N 1
ATOM 726 C CA . LEU A 1 90 ? 15.208 4.132 8.704 1.00 51.94 90 LEU A CA 1
ATOM 727 C C . LEU A 1 90 ? 16.146 3.120 8.047 1.00 51.94 90 LEU A C 1
ATOM 729 O O . LEU A 1 90 ? 15.767 1.971 7.802 1.00 51.94 90 LEU A O 1
ATOM 733 N N . VAL A 1 91 ? 17.374 3.556 7.771 1.00 60.38 91 VAL A N 1
ATOM 734 C CA . VAL A 1 91 ? 18.435 2.661 7.317 1.00 60.38 91 VAL A CA 1
ATOM 735 C C . VAL A 1 91 ? 18.613 1.593 8.391 1.00 60.38 91 VAL A C 1
ATOM 737 O O . VAL A 1 91 ? 18.833 1.899 9.561 1.00 60.38 91 VAL A O 1
ATOM 740 N N . PHE A 1 92 ? 18.460 0.331 8.004 1.00 64.50 92 PHE A N 1
ATOM 741 C CA . PHE A 1 92 ? 18.689 -0.786 8.906 1.00 64.50 92 PHE A CA 1
ATOM 742 C C . PHE A 1 92 ? 20.189 -0.862 9.232 1.00 64.50 92 PHE A C 1
ATOM 744 O O . PHE A 1 92 ? 20.982 -1.247 8.380 1.00 64.50 92 PHE A O 1
ATOM 751 N N . GLU A 1 93 ? 20.575 -0.476 10.452 1.00 63.38 93 GLU A N 1
ATOM 752 C CA . GLU A 1 93 ? 21.970 -0.504 10.940 1.00 63.38 93 GLU A CA 1
ATOM 753 C C . GLU A 1 93 ? 22.375 -1.851 11.584 1.00 63.38 93 GLU A C 1
ATOM 755 O O . GLU A 1 93 ? 23.467 -1.975 12.136 1.00 63.38 93 GLU A O 1
ATOM 760 N N . GLY A 1 94 ? 21.501 -2.863 11.558 1.00 68.81 94 GLY A N 1
ATOM 761 C CA . GLY A 1 94 ? 21.771 -4.176 12.153 1.00 68.81 94 GLY A CA 1
ATOM 762 C C . GLY A 1 94 ? 22.709 -5.057 11.319 1.00 68.81 94 GLY A C 1
ATOM 763 O O . GLY A 1 94 ? 22.916 -4.825 10.129 1.00 68.81 94 GLY A O 1
ATOM 764 N N . GLU A 1 95 ? 23.245 -6.113 11.939 1.00 72.12 95 GLU A N 1
ATOM 765 C CA . GLU A 1 95 ? 24.005 -7.152 11.234 1.00 72.12 95 GLU A CA 1
ATOM 766 C C . GLU A 1 95 ? 23.098 -7.859 10.214 1.00 72.12 95 GLU A C 1
ATOM 768 O O . GLU A 1 95 ? 21.945 -8.192 10.504 1.00 72.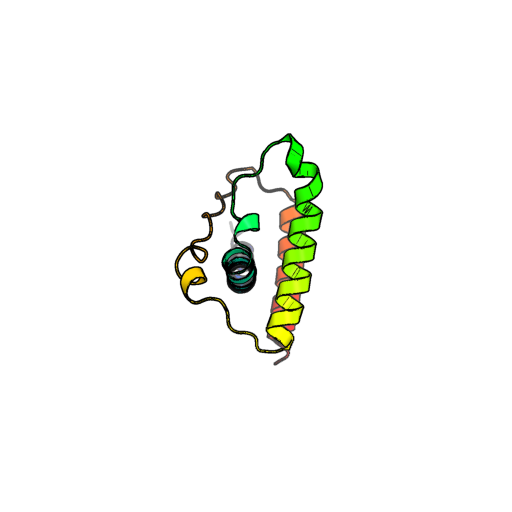12 95 GLU A O 1
ATOM 773 N N . GLY A 1 96 ? 23.587 -8.011 8.982 1.00 65.38 96 GLY A N 1
ATOM 774 C CA . GLY A 1 96 ? 22.801 -8.562 7.885 1.00 65.38 96 GLY A CA 1
ATOM 775 C C . GLY A 1 96 ? 22.441 -10.023 8.138 1.00 65.38 96 GLY A C 1
ATOM 776 O O . GLY A 1 96 ? 23.321 -10.856 8.311 1.00 65.38 96 GLY A O 1
ATOM 777 N N . ASP A 1 97 ? 21.148 -10.344 8.119 1.00 80.38 97 ASP A N 1
ATOM 778 C CA . ASP A 1 97 ? 20.683 -11.732 8.141 1.00 80.38 97 ASP A CA 1
ATOM 779 C C . ASP A 1 97 ? 21.119 -12.451 6.851 1.00 80.38 97 ASP A C 1
ATOM 781 O O . ASP A 1 97 ? 20.722 -12.058 5.747 1.00 80.38 97 ASP A O 1
ATOM 785 N N . GLU A 1 98 ? 21.920 -13.514 6.997 1.00 81.75 98 GLU A N 1
ATOM 786 C CA . GLU A 1 98 ? 22.391 -14.373 5.898 1.00 81.75 98 GLU A CA 1
ATOM 787 C C . GLU A 1 98 ? 21.219 -14.925 5.067 1.00 81.75 98 GLU A C 1
ATOM 789 O O . GLU A 1 98 ? 21.299 -15.041 3.837 1.00 81.75 98 GLU A O 1
ATOM 794 N N . THR A 1 99 ? 20.088 -15.203 5.727 1.00 83.31 99 THR A N 1
ATOM 795 C CA . THR A 1 99 ? 18.855 -15.650 5.067 1.00 83.31 99 THR A CA 1
ATOM 796 C C . THR A 1 99 ? 18.300 -14.545 4.174 1.00 83.31 99 THR A C 1
ATOM 798 O O . THR A 1 99 ? 17.990 -14.773 3.002 1.00 83.31 99 THR A O 1
ATOM 801 N N . GLY A 1 100 ? 18.224 -13.322 4.703 1.00 76.56 100 GLY A N 1
ATOM 802 C CA . GLY A 1 100 ? 17.800 -12.139 3.967 1.00 76.56 100 GLY A CA 1
ATOM 803 C C . GLY A 1 100 ? 18.688 -11.837 2.760 1.00 76.56 100 GLY A C 1
ATOM 804 O O . GLY A 1 100 ? 18.168 -11.500 1.696 1.00 76.56 100 GLY A O 1
ATOM 805 N N . GLN A 1 101 ? 20.008 -11.991 2.889 1.00 77.75 101 GLN A N 1
ATOM 806 C CA . GLN A 1 101 ? 20.936 -11.813 1.770 1.00 77.75 101 GLN A CA 1
ATOM 807 C C . GLN A 1 101 ? 20.697 -12.849 0.668 1.00 77.75 101 GLN A C 1
ATOM 809 O O . GLN A 1 101 ? 20.505 -12.475 -0.487 1.00 77.75 101 GLN A O 1
ATOM 814 N N . THR A 1 102 ? 20.562 -14.123 1.042 1.00 84.06 102 THR A N 1
ATOM 815 C CA . THR A 1 102 ? 20.273 -15.216 0.100 1.00 84.06 102 THR A CA 1
ATOM 816 C C . THR A 1 102 ? 18.978 -14.974 -0.688 1.00 84.06 102 THR A C 1
ATOM 818 O O . THR A 1 102 ? 18.926 -15.182 -1.902 1.00 84.06 102 THR A O 1
ATOM 821 N N . ILE A 1 103 ? 17.920 -14.499 -0.017 1.00 83.31 103 ILE A N 1
ATOM 822 C CA . ILE A 1 103 ? 16.638 -14.180 -0.664 1.00 83.31 103 ILE A CA 1
ATOM 823 C C . ILE A 1 103 ? 16.788 -13.002 -1.636 1.00 83.31 103 ILE A C 1
ATOM 825 O O . ILE A 1 103 ? 16.256 -13.062 -2.749 1.00 83.31 103 ILE A O 1
ATOM 829 N N . ARG A 1 104 ? 17.508 -11.941 -1.241 1.00 77.81 104 ARG A N 1
ATOM 830 C CA . ARG A 1 104 ? 17.759 -10.781 -2.114 1.00 77.81 104 ARG A CA 1
ATOM 831 C C . ARG A 1 104 ? 18.542 -11.180 -3.363 1.00 77.81 104 ARG A C 1
ATOM 833 O O . ARG A 1 104 ? 18.135 -10.795 -4.457 1.00 77.81 104 ARG A O 1
ATOM 840 N N . ASP A 1 105 ? 19.573 -12.008 -3.226 1.00 80.75 105 ASP A N 1
ATOM 841 C CA . ASP A 1 105 ? 20.383 -12.476 -4.356 1.00 80.75 105 ASP A CA 1
ATOM 842 C C . ASP A 1 105 ? 19.561 -13.326 -5.339 1.00 80.75 105 ASP A C 1
ATOM 844 O O . ASP A 1 105 ? 19.649 -13.142 -6.556 1.00 80.75 105 ASP A O 1
ATOM 848 N N . ALA A 1 106 ? 18.698 -14.212 -4.830 1.00 84.44 106 ALA A N 1
ATOM 849 C CA . ALA A 1 106 ? 17.797 -15.006 -5.666 1.00 84.44 106 ALA A CA 1
ATOM 850 C C . ALA A 1 106 ? 16.789 -14.123 -6.428 1.00 84.44 106 ALA A C 1
ATOM 852 O O . ALA A 1 106 ? 16.570 -14.308 -7.629 1.00 84.44 106 ALA A O 1
ATOM 853 N N . LEU A 1 107 ? 16.195 -13.132 -5.752 1.00 76.56 107 LEU A N 1
ATOM 854 C CA . LEU A 1 107 ? 15.282 -12.172 -6.380 1.00 76.56 107 LEU A CA 1
ATOM 855 C C . LEU A 1 107 ? 15.985 -11.326 -7.447 1.00 76.56 107 LEU A C 1
ATOM 857 O O . LEU A 1 107 ? 15.422 -11.137 -8.526 1.00 76.56 107 LEU A O 1
ATOM 861 N N . ALA A 1 108 ? 17.205 -10.856 -7.171 1.00 78.31 108 ALA A N 1
ATOM 862 C CA . ALA A 1 108 ? 18.025 -10.102 -8.115 1.00 78.31 108 ALA A CA 1
ATOM 863 C C . ALA A 1 108 ? 18.215 -10.878 -9.422 1.00 78.31 108 ALA A C 1
ATOM 865 O O . ALA A 1 108 ? 17.859 -10.387 -10.492 1.00 78.31 108 ALA A O 1
ATOM 866 N N . GLN A 1 109 ? 18.659 -12.136 -9.326 1.00 78.69 109 GLN A N 1
ATOM 867 C CA . GLN A 1 109 ? 18.855 -13.007 -10.487 1.00 78.69 109 GLN A CA 1
ATOM 868 C C . GLN A 1 109 ? 17.562 -13.190 -11.295 1.00 78.69 109 GLN A C 1
ATOM 870 O O . GLN A 1 109 ? 17.570 -13.093 -12.525 1.00 78.69 109 GLN A O 1
ATOM 875 N N . HIS A 1 110 ? 16.431 -13.416 -10.620 1.00 81.88 110 HIS A N 1
ATOM 876 C CA . HIS A 1 110 ? 15.140 -13.567 -11.291 1.00 81.88 110 HIS A CA 1
ATOM 877 C C . HIS A 1 110 ? 14.689 -12.294 -12.019 1.00 81.88 110 HIS A C 1
ATOM 879 O O . HIS A 1 110 ? 14.183 -12.377 -13.143 1.00 81.88 110 HIS A O 1
ATOM 885 N N . LEU A 1 111 ? 14.878 -11.126 -11.406 1.00 74.69 111 LEU A N 1
ATOM 886 C CA . LEU A 1 111 ? 14.498 -9.839 -11.985 1.00 74.69 111 LEU A CA 1
ATOM 887 C C . LEU A 1 111 ? 15.388 -9.462 -13.177 1.00 74.69 111 LEU A C 1
ATOM 889 O O . LEU A 1 111 ? 14.853 -9.042 -14.207 1.00 74.69 111 LEU A O 1
ATOM 893 N N . SER A 1 112 ? 16.704 -9.687 -13.097 1.00 72.94 112 SER A N 1
ATOM 894 C CA . SER A 1 112 ? 17.625 -9.465 -14.223 1.00 72.94 112 SER A CA 1
ATOM 895 C C . SER A 1 112 ? 17.257 -10.349 -15.422 1.00 72.94 112 SER A C 1
ATOM 897 O O . SER A 1 112 ? 17.187 -9.875 -16.557 1.00 72.94 112 SER A O 1
ATOM 899 N N . LEU A 1 113 ? 16.902 -11.619 -15.187 1.00 76.12 113 LEU A N 1
ATOM 900 C CA . LEU A 1 113 ? 16.430 -12.520 -16.247 1.00 76.12 113 LEU A CA 1
ATOM 901 C C . LEU A 1 113 ? 15.094 -12.080 -16.865 1.00 76.12 113 LEU A C 1
ATOM 903 O O . LEU A 1 113 ? 14.890 -12.247 -18.068 1.00 76.12 113 LEU A O 1
ATOM 907 N N . ALA A 1 114 ? 14.175 -11.529 -16.068 1.00 69.62 114 ALA A N 1
ATOM 908 C CA . ALA A 1 114 ? 12.896 -11.018 -16.561 1.00 69.62 114 ALA A CA 1
ATOM 909 C C . ALA A 1 114 ? 13.059 -9.721 -17.375 1.00 69.62 114 ALA A C 1
ATOM 911 O O . ALA A 1 114 ? 12.374 -9.540 -18.381 1.00 69.62 114 ALA A O 1
ATOM 912 N N . SER A 1 115 ? 13.996 -8.853 -16.979 1.00 67.50 115 SER A N 1
ATOM 913 C CA . SER A 1 115 ? 14.350 -7.609 -17.679 1.00 67.50 115 SER A CA 1
ATOM 914 C C . SER A 1 115 ? 14.876 -7.857 -19.101 1.00 67.50 115 SER A C 1
ATOM 916 O O . SER A 1 115 ? 14.537 -7.125 -20.032 1.00 67.50 115 SER A O 1
ATOM 918 N N . MET A 1 116 ? 15.636 -8.941 -19.291 1.00 64.31 116 MET A N 1
ATOM 919 C CA . MET A 1 116 ? 16.249 -9.325 -20.571 1.00 64.31 116 MET A CA 1
ATOM 920 C C . MET A 1 116 ? 15.270 -9.929 -21.594 1.00 64.31 116 MET A C 1
ATOM 922 O O . MET A 1 116 ? 15.656 -10.171 -22.735 1.00 64.31 116 MET A O 1
ATOM 926 N N . ARG A 1 117 ? 14.010 -10.188 -21.219 1.00 63.56 117 ARG A N 1
ATOM 927 C CA . ARG A 1 117 ? 12.983 -10.796 -22.091 1.00 63.56 117 ARG A CA 1
ATOM 928 C C . ARG A 1 117 ? 12.108 -9.768 -22.831 1.00 63.56 117 ARG A C 1
ATOM 930 O O . ARG A 1 117 ? 10.957 -10.072 -23.138 1.00 63.56 117 ARG A O 1
ATOM 937 N N . LYS A 1 118 ? 12.626 -8.564 -23.083 1.00 46.75 118 LYS A N 1
ATOM 938 C CA . LYS A 1 118 ? 11.951 -7.544 -23.903 1.00 46.75 118 LYS A CA 1
ATOM 939 C C . LYS A 1 118 ? 12.004 -7.858 -25.392 1.00 46.75 118 LYS A C 1
ATOM 941 O O . LYS A 1 118 ? 13.081 -8.282 -25.860 1.00 46.75 118 LYS A O 1
#

pLDDT: mean 76.51, std 15.29, range [39.66, 95.81]

Organism: Salix viminalis (NCBI:txid40686)

InterPro domains:
  IPR027806 Harbinger transposase-derived nuclease domain [PF13359] (7-66)